Protein AF-A0A952DB41-F1 (afdb_monomer_lite)

Radius of gyration: 13.01 Å; chains: 1; bounding box: 29×28×36 Å

Sequence (106 aa):
MTARLVEVALPLPLFRTFTYAVPEGLRHAVGPGTRVVAPFRRRTAIGVVVAESDGSGLGGVEAKPIIDTPDATPAFRPDLLAVGRWMADYYVSPVGLVLRAALPAA

Structure (mmCIF, N/CA/C/O backbone):
data_AF-A0A952DB41-F1
#
_entry.id   AF-A0A952DB41-F1
#
loop_
_atom_site.group_PDB
_atom_site.id
_atom_site.type_symbol
_atom_site.label_atom_id
_atom_site.label_alt_id
_atom_site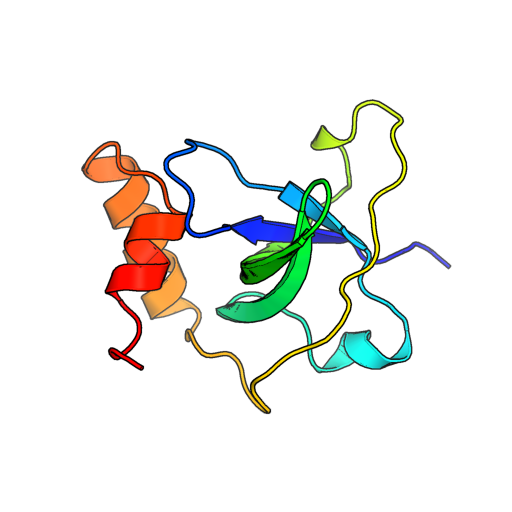.label_comp_id
_atom_site.label_asym_id
_atom_site.label_entity_id
_atom_site.label_seq_id
_atom_site.pdbx_PDB_ins_code
_atom_site.Cartn_x
_atom_site.Cartn_y
_atom_site.Cartn_z
_atom_site.occupancy
_atom_site.B_iso_or_equiv
_atom_site.auth_seq_id
_atom_site.auth_comp_id
_atom_site.auth_asym_id
_atom_site.auth_atom_id
_atom_site.pdbx_PDB_model_num
ATOM 1 N N . MET A 1 1 ? -4.870 -15.102 18.720 1.00 49.50 1 MET A N 1
ATOM 2 C CA . MET A 1 1 ? -4.907 -15.033 17.242 1.00 49.50 1 MET A CA 1
ATOM 3 C C . MET A 1 1 ? -4.265 -13.721 16.833 1.00 49.50 1 MET A C 1
ATOM 5 O O . MET A 1 1 ? -4.775 -12.678 17.214 1.00 49.50 1 MET A O 1
ATOM 9 N N . THR A 1 2 ? -3.115 -13.758 16.164 1.00 62.88 2 THR A N 1
ATOM 10 C CA . THR A 1 2 ? -2.366 -12.548 15.790 1.00 62.88 2 THR A CA 1
ATOM 11 C C . THR A 1 2 ? -3.094 -11.813 14.662 1.00 62.88 2 THR A C 1
ATOM 13 O O . THR A 1 2 ? -3.537 -12.435 13.690 1.00 62.88 2 THR A O 1
ATOM 16 N N . ALA A 1 3 ? -3.266 -10.498 14.800 1.00 82.06 3 ALA A N 1
ATOM 17 C CA . ALA A 1 3 ? -3.817 -9.668 13.734 1.00 82.06 3 ALA A CA 1
ATOM 18 C C . ALA A 1 3 ? -2.854 -9.692 12.538 1.00 82.06 3 ALA A C 1
ATOM 20 O O . ALA A 1 3 ? -1.657 -9.470 12.708 1.00 82.06 3 ALA A O 1
ATOM 21 N N . ARG A 1 4 ? -3.359 -9.994 11.335 1.00 95.38 4 ARG A N 1
ATOM 22 C CA . ARG A 1 4 ? -2.547 -9.910 10.115 1.00 95.38 4 ARG A CA 1
ATOM 23 C C . ARG A 1 4 ? -2.435 -8.442 9.725 1.00 95.38 4 ARG A C 1
ATOM 25 O O . ARG A 1 4 ? -3.455 -7.757 9.648 1.00 95.38 4 ARG A O 1
ATOM 32 N N . LEU A 1 5 ? -1.215 -7.973 9.498 1.00 97.56 5 LEU A N 1
ATOM 33 C CA . LEU A 1 5 ? -0.928 -6.590 9.141 1.00 97.56 5 LEU A CA 1
ATOM 34 C C . LEU A 1 5 ? -0.316 -6.536 7.746 1.00 97.56 5 LEU A C 1
ATOM 36 O O . LEU A 1 5 ? 0.426 -7.430 7.345 1.00 97.56 5 LEU A O 1
ATOM 40 N N . VAL A 1 6 ? -0.605 -5.466 7.017 1.00 98.00 6 VAL A N 1
ATOM 41 C CA . VAL A 1 6 ? -0.074 -5.238 5.673 1.00 98.00 6 VAL A CA 1
ATOM 42 C C . VAL A 1 6 ? 0.407 -3.807 5.512 1.00 98.00 6 VAL A C 1
ATOM 44 O O . VAL A 1 6 ? -0.113 -2.881 6.139 1.00 98.00 6 VAL A O 1
ATOM 47 N N . GLU A 1 7 ? 1.393 -3.624 4.644 1.00 97.88 7 GLU A N 1
ATOM 48 C CA . GLU A 1 7 ? 1.863 -2.314 4.220 1.00 97.88 7 GLU A CA 1
ATOM 49 C C . GLU A 1 7 ? 1.105 -1.855 2.980 1.00 97.88 7 GLU A C 1
ATOM 51 O O . GLU A 1 7 ? 1.047 -2.557 1.969 1.00 97.88 7 GLU A O 1
ATOM 56 N N . VAL A 1 8 ? 0.557 -0.647 3.037 1.00 98.31 8 VAL A N 1
ATOM 57 C CA . VAL A 1 8 ? -0.227 -0.054 1.956 1.00 98.31 8 VAL A CA 1
ATOM 58 C C . VAL A 1 8 ? 0.463 1.207 1.452 1.00 98.31 8 VAL A C 1
ATOM 60 O O . VAL A 1 8 ? 0.740 2.142 2.209 1.00 98.31 8 VAL A O 1
ATOM 63 N N . ALA A 1 9 ? 0.709 1.248 0.147 1.00 98.19 9 ALA A N 1
ATOM 64 C CA . ALA A 1 9 ? 1.116 2.442 -0.570 1.00 98.19 9 ALA A CA 1
ATOM 65 C C . ALA A 1 9 ? -0.130 3.245 -0.969 1.00 98.19 9 ALA A C 1
ATOM 67 O O . ALA A 1 9 ? -0.950 2.790 -1.768 1.00 98.19 9 ALA A O 1
ATOM 68 N N . LEU A 1 10 ? -0.278 4.445 -0.407 1.00 98.06 10 LEU A N 1
ATOM 69 C CA . LEU A 1 10 ? -1.332 5.387 -0.790 1.00 98.06 10 LEU A CA 1
ATOM 70 C C . LEU A 1 10 ? -0.820 6.323 -1.896 1.00 98.06 10 LEU A C 1
ATOM 72 O O . LEU A 1 10 ? 0.346 6.716 -1.833 1.00 98.06 10 LEU A O 1
ATOM 76 N N . PRO A 1 11 ? -1.660 6.739 -2.863 1.00 96.25 11 PRO A N 1
ATOM 77 C CA . PRO A 1 11 ? -1.280 7.615 -3.975 1.00 96.25 11 PRO A CA 1
ATOM 78 C C . PRO A 1 11 ? -1.100 9.068 -3.512 1.00 96.25 11 PRO A C 1
ATOM 80 O O . PRO A 1 11 ? -1.880 9.961 -3.838 1.00 96.25 11 PRO A O 1
ATOM 83 N N . LEU A 1 12 ? -0.081 9.288 -2.688 1.00 96.38 12 LEU A N 1
ATOM 84 C CA . LEU A 1 12 ? 0.279 10.550 -2.060 1.00 96.38 12 LEU A CA 1
ATOM 85 C C . LEU A 1 12 ? 1.757 10.843 -2.354 1.00 96.38 12 LEU A C 1
ATOM 87 O O . LEU A 1 12 ? 2.537 9.899 -2.497 1.00 96.38 12 LEU A O 1
ATOM 91 N N . PRO A 1 13 ? 2.175 12.121 -2.390 1.00 95.88 13 PRO A N 1
ATOM 92 C CA . PRO A 1 13 ? 3.574 12.506 -2.572 1.00 95.88 13 PRO A CA 1
ATOM 9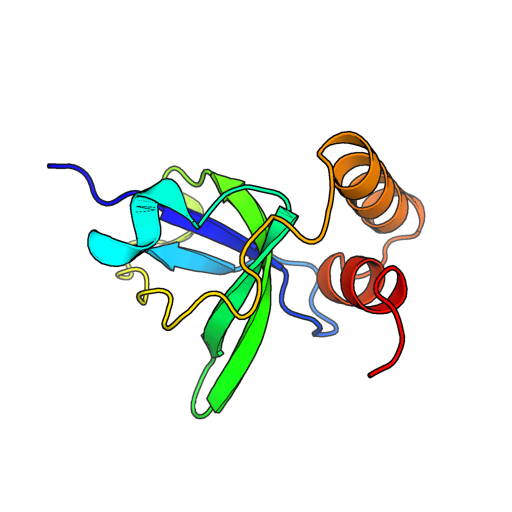3 C C . PRO A 1 13 ? 4.385 12.275 -1.283 1.00 95.88 13 PRO A C 1
ATOM 95 O O . PRO A 1 13 ? 4.928 13.204 -0.693 1.00 95.88 13 PRO A O 1
ATOM 98 N N . LEU A 1 14 ? 4.403 11.034 -0.794 1.00 95.88 14 LEU A N 1
ATOM 99 C CA . LEU A 1 14 ? 5.062 10.619 0.439 1.00 95.88 14 LEU A CA 1
ATOM 100 C C . LEU A 1 14 ? 5.940 9.396 0.173 1.00 95.88 14 LEU A C 1
ATOM 102 O O . LEU A 1 14 ? 5.470 8.378 -0.332 1.00 95.88 14 LEU A O 1
ATOM 106 N N . PHE A 1 15 ? 7.202 9.475 0.586 1.00 96.06 15 PHE A N 1
ATOM 107 C CA . PHE A 1 15 ? 8.192 8.398 0.483 1.00 96.06 15 PHE A CA 1
ATOM 108 C C . PHE A 1 15 ? 8.031 7.354 1.594 1.00 96.06 15 PHE A C 1
ATOM 110 O O . PHE A 1 15 ? 8.977 7.020 2.299 1.00 96.06 15 PHE A O 1
ATOM 117 N N . ARG A 1 16 ? 6.800 6.892 1.820 1.00 94.38 16 ARG A N 1
ATOM 118 C CA . ARG A 1 16 ? 6.496 5.891 2.845 1.00 94.38 16 ARG A CA 1
ATOM 119 C C . ARG A 1 16 ? 5.209 5.136 2.551 1.00 94.38 16 ARG A C 1
ATOM 121 O O . ARG A 1 16 ? 4.313 5.633 1.870 1.00 94.38 16 ARG A O 1
ATOM 128 N N . THR A 1 17 ? 5.108 3.966 3.158 1.00 96.62 17 THR A N 1
ATOM 129 C CA . THR A 1 17 ? 3.898 3.154 3.267 1.00 96.62 17 THR A CA 1
ATOM 130 C C . THR A 1 17 ? 3.227 3.379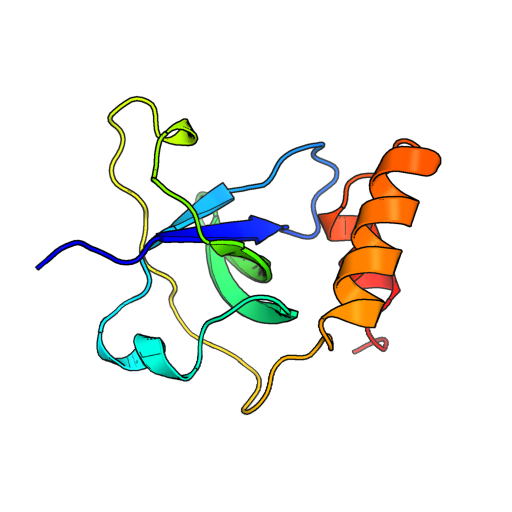 4.624 1.00 96.62 17 THR A C 1
ATOM 132 O O . THR A 1 17 ? 3.739 4.081 5.510 1.00 96.62 17 THR A O 1
ATOM 135 N N . PHE A 1 18 ? 2.036 2.807 4.767 1.00 97.00 18 PHE A N 1
ATOM 136 C CA . PHE A 1 18 ? 1.240 2.848 5.985 1.00 97.00 18 PHE A CA 1
ATOM 137 C C . PHE A 1 18 ? 0.801 1.435 6.360 1.00 97.00 18 PHE A C 1
ATOM 139 O O . PHE A 1 18 ? 0.338 0.686 5.501 1.00 97.00 18 PHE A O 1
ATOM 146 N N . THR A 1 19 ? 0.932 1.082 7.634 1.00 97.56 19 THR A N 1
ATOM 147 C CA . THR A 1 19 ? 0.537 -0.232 8.148 1.00 97.56 19 THR A CA 1
ATOM 148 C C . THR A 1 19 ? -0.945 -0.247 8.507 1.00 97.56 19 THR A C 1
ATOM 150 O O . THR A 1 19 ? -1.424 0.633 9.227 1.00 97.56 19 THR A O 1
ATOM 153 N N . TYR A 1 20 ? -1.658 -1.268 8.038 1.00 97.75 20 TYR A N 1
ATOM 154 C CA . TYR A 1 20 ? -3.072 -1.491 8.329 1.00 97.75 20 TYR A CA 1
ATOM 155 C C . TYR A 1 20 ? -3.319 -2.925 8.787 1.00 97.75 20 TYR A C 1
ATOM 157 O O . TYR A 1 20 ? -2.609 -3.847 8.386 1.00 97.75 20 TYR A O 1
ATOM 165 N N . ALA A 1 21 ? -4.351 -3.110 9.607 1.00 97.69 21 ALA A N 1
ATOM 166 C CA . ALA A 1 21 ? -4.836 -4.428 9.982 1.00 97.69 21 ALA A CA 1
ATOM 167 C C . ALA A 1 21 ? -5.777 -4.987 8.912 1.00 97.69 21 ALA A C 1
ATOM 169 O O . ALA A 1 21 ? -6.602 -4.261 8.353 1.00 97.69 21 ALA A O 1
ATOM 170 N N . VAL A 1 22 ? -5.673 -6.290 8.656 1.00 97.75 22 VAL A N 1
ATOM 171 C CA . VAL A 1 22 ? -6.572 -7.034 7.771 1.00 97.75 22 VAL A CA 1
ATOM 172 C C . VAL A 1 22 ? -7.699 -7.642 8.616 1.00 97.75 22 VAL A C 1
ATOM 174 O O . VAL A 1 22 ? -7.421 -8.537 9.422 1.00 97.75 22 VAL A O 1
ATOM 177 N N . PRO A 1 23 ? -8.959 -7.188 8.464 1.00 96.56 23 PRO A N 1
ATOM 178 C CA . PRO A 1 23 ? -10.098 -7.794 9.149 1.00 96.56 23 PRO A CA 1
ATOM 179 C C . PRO A 1 23 ? -10.291 -9.261 8.756 1.00 96.56 23 PRO A C 1
ATOM 181 O O . PRO A 1 23 ? -9.956 -9.656 7.639 1.00 96.56 23 PRO A O 1
ATOM 184 N N . GLU A 1 24 ? -10.903 -10.052 9.642 1.00 94.25 24 GLU A N 1
ATOM 185 C CA . GLU A 1 24 ? -11.124 -11.491 9.429 1.00 94.25 24 GLU A CA 1
ATOM 186 C C . GLU A 1 24 ? -11.825 -11.785 8.091 1.00 94.25 24 GLU A C 1
ATOM 188 O O . GLU A 1 24 ? -11.340 -12.588 7.299 1.00 94.25 24 GLU A O 1
ATOM 193 N N . GLY A 1 25 ? -12.901 -11.050 7.785 1.00 94.38 25 GLY A N 1
ATOM 194 C CA . GLY A 1 25 ? -13.671 -11.220 6.547 1.00 94.38 25 GLY A CA 1
ATOM 195 C C . GLY A 1 25 ? -12.917 -10.876 5.258 1.00 94.38 25 GLY A C 1
ATOM 196 O O . GLY A 1 25 ? -13.352 -11.271 4.183 1.00 94.38 25 GLY A O 1
ATOM 197 N N . LEU A 1 26 ? -11.778 -10.181 5.348 1.00 95.75 26 LEU A N 1
ATOM 198 C CA . LEU A 1 26 ? -10.961 -9.782 4.199 1.00 95.75 26 LEU A CA 1
ATOM 199 C C . LEU A 1 26 ? -9.645 -10.568 4.094 1.00 95.75 26 LEU A C 1
ATOM 201 O O . LEU A 1 26 ? -8.860 -10.326 3.176 1.00 95.75 26 LEU A O 1
ATOM 205 N N . ARG A 1 27 ? -9.380 -11.530 4.991 1.00 93.88 27 ARG A N 1
ATOM 206 C CA . ARG A 1 27 ? -8.088 -12.240 5.043 1.00 93.88 27 ARG A CA 1
ATOM 207 C C . ARG A 1 27 ? -7.698 -12.932 3.744 1.00 93.88 27 ARG A C 1
ATOM 209 O O . ARG A 1 27 ? -6.513 -12.955 3.431 1.00 93.88 27 ARG A O 1
ATOM 216 N N . HIS A 1 28 ? -8.661 -13.495 3.020 1.00 93.00 28 HIS A N 1
ATOM 217 C CA . HIS A 1 28 ? -8.397 -14.206 1.767 1.00 93.00 28 HIS A CA 1
ATOM 218 C C . HIS A 1 28 ? -8.338 -13.281 0.547 1.00 93.00 28 HIS A C 1
ATOM 220 O O . HIS A 1 28 ? -7.702 -13.631 -0.440 1.00 93.00 28 HIS A O 1
ATOM 226 N N . ALA A 1 29 ? -8.975 -12.110 0.620 1.00 94.50 29 ALA A N 1
ATOM 227 C CA . ALA A 1 29 ? -9.018 -11.146 -0.476 1.00 94.50 29 ALA A CA 1
ATOM 228 C C . ALA A 1 29 ? -7.807 -10.202 -0.467 1.00 94.50 29 ALA A C 1
ATOM 230 O O . ALA A 1 29 ? -7.337 -9.782 -1.518 1.00 94.50 29 ALA A O 1
ATOM 231 N N . VAL A 1 30 ? -7.287 -9.868 0.716 1.00 97.12 30 VAL A N 1
ATOM 232 C CA . VAL A 1 30 ? -6.192 -8.906 0.870 1.00 97.12 30 VAL A CA 1
ATOM 233 C C . VAL A 1 30 ? -4.839 -9.605 0.783 1.00 97.12 30 VAL A C 1
ATOM 235 O O . VAL A 1 30 ? -4.542 -10.520 1.549 1.00 97.12 30 VAL A O 1
ATOM 238 N N . GLY A 1 31 ? -3.966 -9.117 -0.090 1.00 96.62 31 GLY A N 1
ATOM 239 C CA . GLY A 1 31 ? -2.558 -9.509 -0.173 1.00 96.62 31 GLY A CA 1
ATOM 240 C C . GLY A 1 31 ? -1.773 -8.583 -1.104 1.00 96.62 31 GLY A C 1
ATOM 241 O O . GLY A 1 31 ? -2.373 -7.679 -1.695 1.00 96.62 31 GLY A O 1
ATOM 242 N N . PRO A 1 32 ? -0.451 -8.771 -1.258 1.00 98.06 32 PRO A N 1
ATOM 243 C CA . PRO A 1 32 ? 0.367 -7.953 -2.151 1.00 98.06 32 PRO A CA 1
ATOM 244 C C . PRO A 1 32 ? -0.242 -7.803 -3.552 1.00 98.06 32 PRO A C 1
ATOM 246 O O . PRO A 1 32 ? -0.703 -8.769 -4.153 1.00 98.06 32 PRO A O 1
ATOM 249 N N . GLY A 1 33 ? -0.273 -6.567 -4.047 1.00 98.00 33 GLY A N 1
ATOM 250 C CA . GLY A 1 33 ? -0.854 -6.185 -5.334 1.00 98.00 33 GLY A CA 1
ATOM 251 C C . GLY A 1 33 ? -2.358 -5.904 -5.305 1.00 98.00 33 GLY A C 1
ATOM 252 O O . GLY A 1 33 ? -2.907 -5.403 -6.286 1.00 98.00 33 GLY A O 1
ATOM 253 N N . THR A 1 34 ? -3.028 -6.167 -4.184 1.00 98.12 34 THR A N 1
ATOM 254 C CA . THR A 1 34 ? -4.459 -5.889 -4.007 1.00 98.12 34 THR A CA 1
ATOM 255 C C . THR A 1 34 ? -4.694 -4.406 -3.754 1.00 98.12 34 THR A C 1
ATOM 257 O O . THR A 1 34 ? -3.976 -3.792 -2.956 1.00 98.12 34 THR A O 1
ATOM 260 N N . ARG A 1 35 ? -5.709 -3.820 -4.404 1.00 98.06 35 ARG A N 1
ATOM 261 C CA . ARG A 1 35 ? -6.178 -2.484 -4.025 1.00 98.06 35 ARG A CA 1
ATOM 262 C C . ARG A 1 35 ? -7.040 -2.576 -2.779 1.00 98.06 35 ARG A C 1
ATOM 264 O O . ARG A 1 35 ? -7.831 -3.498 -2.630 1.00 98.06 35 ARG A O 1
ATOM 271 N N . VAL A 1 36 ? -6.900 -1.606 -1.891 1.00 98.38 36 VAL A N 1
ATOM 272 C CA . VAL A 1 36 ? -7.630 -1.567 -0.622 1.00 98.38 36 VAL A CA 1
ATOM 273 C C . VAL A 1 36 ? -8.165 -0.169 -0.367 1.00 98.38 36 VAL A C 1
ATOM 275 O O . VAL A 1 36 ? -7.486 0.824 -0.633 1.00 98.38 36 VAL A O 1
ATOM 278 N N . VAL A 1 37 ? -9.376 -0.090 0.173 1.00 98.38 37 VAL A N 1
ATOM 279 C CA . VAL A 1 37 ? -9.939 1.129 0.748 1.00 98.38 37 VAL A CA 1
ATOM 280 C C . VAL A 1 37 ? -9.485 1.200 2.199 1.00 98.38 37 VAL A C 1
ATOM 282 O O . VAL A 1 37 ? -9.791 0.319 3.000 1.00 98.38 37 VAL A O 1
ATOM 285 N N . ALA A 1 38 ? -8.754 2.251 2.554 1.00 97.94 38 ALA A N 1
ATOM 286 C CA . ALA A 1 38 ? -8.198 2.413 3.889 1.00 97.94 38 ALA A CA 1
ATOM 287 C C . ALA A 1 38 ? -8.503 3.806 4.464 1.00 97.94 38 ALA A C 1
ATOM 289 O O . ALA A 1 38 ? -8.570 4.794 3.719 1.00 97.94 38 ALA A O 1
ATOM 290 N N . PRO A 1 39 ? -8.679 3.928 5.791 1.00 97.94 39 PRO A N 1
ATOM 291 C CA . PRO A 1 39 ? -8.844 5.221 6.431 1.00 97.94 39 PRO A CA 1
ATOM 292 C C . PRO A 1 39 ? -7.517 5.986 6.417 1.00 97.94 39 PRO A C 1
ATOM 294 O O . PRO A 1 39 ? -6.472 5.485 6.839 1.00 97.94 39 PRO A O 1
ATOM 297 N N . PHE A 1 40 ? -7.560 7.244 5.994 1.00 96.38 40 PHE A N 1
ATOM 298 C CA . PHE A 1 40 ? -6.419 8.146 6.013 1.00 96.38 40 PHE A CA 1
ATOM 299 C C . PHE A 1 40 ? -6.840 9.523 6.532 1.00 96.38 40 PHE A C 1
ATOM 301 O O . PHE A 1 40 ? -7.556 10.283 5.878 1.00 96.38 40 PHE A O 1
ATOM 308 N N . ARG A 1 41 ? -6.380 9.860 7.743 1.00 93.25 41 ARG A N 1
ATOM 309 C CA . ARG A 1 41 ? -6.826 11.048 8.493 1.00 93.25 41 ARG A CA 1
ATOM 310 C C . ARG A 1 41 ? -8.360 11.084 8.620 1.00 93.25 41 ARG A C 1
ATOM 312 O O . ARG A 1 41 ? -8.914 10.196 9.256 1.00 93.25 41 ARG A O 1
ATOM 319 N N . ARG A 1 42 ? -9.020 12.103 8.051 1.00 94.38 42 ARG A N 1
ATOM 320 C CA . ARG A 1 42 ? -10.479 12.338 8.098 1.00 94.38 42 ARG A CA 1
ATOM 321 C C . ARG A 1 42 ? -11.219 11.856 6.839 1.00 94.38 42 ARG A C 1
ATOM 323 O O . ARG A 1 42 ? -12.366 12.226 6.633 1.00 94.38 42 ARG A O 1
ATOM 330 N N . ARG A 1 43 ? -10.556 11.094 5.967 1.00 95.81 43 ARG A N 1
ATOM 331 C CA . ARG A 1 43 ? -11.117 10.587 4.705 1.00 95.81 43 ARG A CA 1
ATOM 332 C C . ARG A 1 43 ? -10.719 9.134 4.481 1.00 95.81 43 ARG A C 1
ATOM 334 O O . ARG A 1 43 ? -9.900 8.588 5.218 1.00 95.81 43 ARG A O 1
ATOM 341 N N . THR A 1 44 ? -11.254 8.533 3.431 1.00 96.94 44 THR A N 1
ATOM 342 C CA . THR A 1 44 ? -10.766 7.267 2.883 1.00 96.94 44 THR A CA 1
ATOM 343 C C . THR A 1 44 ? -9.842 7.524 1.692 1.00 96.94 44 THR A C 1
ATOM 345 O O . THR A 1 44 ? -9.856 8.597 1.067 1.00 96.94 44 THR A O 1
ATOM 348 N N . ALA A 1 45 ? -8.981 6.552 1.411 1.00 96.81 45 ALA A N 1
ATOM 349 C CA . ALA A 1 45 ? -8.118 6.528 0.242 1.00 96.81 45 ALA A CA 1
ATOM 350 C C . ALA A 1 45 ? -8.031 5.100 -0.301 1.00 96.81 45 ALA A C 1
ATOM 352 O O . ALA A 1 45 ? -8.071 4.140 0.468 1.00 96.81 45 ALA A O 1
ATOM 353 N N . ILE A 1 46 ? -7.899 4.978 -1.621 1.00 97.69 46 ILE A N 1
ATOM 354 C CA . ILE A 1 46 ? -7.596 3.705 -2.274 1.00 97.69 46 ILE A CA 1
ATOM 355 C C . ILE A 1 46 ? -6.080 3.611 -2.401 1.00 97.69 46 ILE A C 1
ATOM 357 O O . ILE A 1 46 ? -5.460 4.497 -2.987 1.00 97.69 46 ILE A O 1
ATOM 361 N N . GLY A 1 47 ? -5.496 2.564 -1.831 1.00 97.81 47 GLY A N 1
ATOM 362 C CA . GLY A 1 47 ? -4.074 2.247 -1.931 1.00 97.81 47 GLY A CA 1
ATOM 363 C C . GLY A 1 47 ? -3.837 0.854 -2.487 1.00 97.81 47 GLY A C 1
ATOM 364 O O . GLY A 1 47 ? -4.784 0.128 -2.778 1.00 97.81 47 GLY A O 1
ATOM 365 N N . VAL A 1 48 ? -2.567 0.480 -2.605 1.00 98.44 48 VAL A N 1
ATOM 366 C CA . VAL A 1 48 ? -2.132 -0.857 -3.027 1.00 98.44 48 VAL A CA 1
ATOM 367 C C . VAL A 1 48 ? -1.345 -1.496 -1.894 1.00 98.44 48 VAL A C 1
ATOM 369 O O . VAL A 1 48 ? -0.442 -0.869 -1.341 1.00 98.44 48 VAL A O 1
ATOM 372 N N . VAL A 1 49 ? -1.668 -2.739 -1.552 1.00 98.44 49 VAL A N 1
ATOM 373 C CA . VAL A 1 49 ? -0.871 -3.531 -0.610 1.00 98.44 49 VAL A CA 1
ATOM 374 C C . VAL A 1 49 ? 0.459 -3.889 -1.265 1.00 98.44 49 VAL A C 1
ATOM 376 O O . VAL A 1 49 ? 0.478 -4.479 -2.343 1.00 98.44 49 VAL A O 1
ATOM 379 N N . VAL A 1 50 ? 1.576 -3.551 -0.627 1.00 98.00 50 VAL A N 1
ATOM 380 C CA . VAL A 1 50 ? 2.918 -3.794 -1.182 1.00 98.00 50 VAL A CA 1
ATOM 381 C C . VAL A 1 50 ? 3.655 -4.944 -0.502 1.00 98.00 50 VAL A C 1
ATOM 383 O O . VAL A 1 50 ? 4.533 -5.538 -1.130 1.00 98.00 50 VAL A O 1
ATOM 386 N N . ALA A 1 51 ? 3.310 -5.261 0.748 1.00 97.12 51 ALA A N 1
ATOM 387 C CA . ALA A 1 51 ? 3.921 -6.326 1.537 1.00 97.12 51 ALA A CA 1
ATOM 388 C C . ALA A 1 51 ? 3.045 -6.706 2.744 1.00 97.12 51 ALA A C 1
ATOM 390 O O . ALA A 1 51 ? 2.169 -5.941 3.156 1.00 97.12 51 ALA A O 1
ATOM 391 N N . GLU A 1 52 ? 3.325 -7.867 3.336 1.00 97.00 52 GLU A N 1
ATOM 392 C CA . GLU A 1 52 ? 2.936 -8.149 4.721 1.00 97.00 52 GLU A CA 1
ATOM 393 C C . GLU A 1 52 ? 3.756 -7.272 5.677 1.00 97.00 52 GLU A C 1
ATOM 395 O O . GLU A 1 52 ? 4.883 -6.889 5.364 1.00 97.00 52 GLU A O 1
ATOM 400 N N . SER A 1 53 ? 3.202 -6.971 6.848 1.00 95.50 53 SER A N 1
ATOM 401 C CA . SER A 1 53 ? 3.878 -6.207 7.894 1.00 95.50 53 SER A CA 1
ATOM 402 C C . SER A 1 53 ? 3.933 -7.012 9.187 1.00 95.50 53 SER A C 1
ATOM 404 O O . SER A 1 53 ? 2.976 -7.691 9.555 1.00 95.50 53 SER A O 1
ATOM 406 N N . ASP A 1 54 ? 5.042 -6.894 9.908 1.00 93.50 54 ASP A N 1
ATOM 407 C CA . ASP A 1 54 ? 5.197 -7.393 11.276 1.00 93.50 54 ASP A CA 1
ATOM 408 C C . ASP A 1 54 ? 4.764 -6.358 12.335 1.00 93.50 54 ASP A C 1
ATOM 410 O O . ASP A 1 54 ? 4.792 -6.637 13.532 1.00 93.50 54 ASP A O 1
ATOM 414 N N . GLY A 1 55 ? 4.347 -5.158 11.908 1.00 91.38 55 GLY A N 1
ATOM 415 C CA . GLY A 1 55 ? 3.924 -4.072 12.791 1.00 91.38 55 GLY A CA 1
ATOM 416 C C . GLY A 1 55 ? 5.065 -3.267 13.421 1.00 91.38 55 GLY A C 1
ATOM 417 O O . GLY A 1 55 ? 4.786 -2.336 14.176 1.00 91.38 55 GLY A O 1
ATOM 418 N N . SER A 1 56 ? 6.328 -3.550 13.093 1.00 88.81 56 SER A N 1
ATOM 419 C CA . SER A 1 56 ? 7.502 -2.843 13.638 1.00 88.81 56 SER A CA 1
ATOM 420 C C . SER A 1 56 ? 7.438 -1.318 13.454 1.00 88.81 56 SER A C 1
ATOM 422 O O . SER A 1 56 ? 7.816 -0.560 14.347 1.00 88.81 56 SER A O 1
ATOM 424 N N . GLY A 1 57 ? 6.877 -0.851 12.334 1.00 85.12 57 GLY A N 1
ATOM 425 C CA . GLY A 1 57 ? 6.722 0.572 12.014 1.00 85.12 57 GLY A CA 1
ATOM 426 C C . GLY A 1 57 ? 5.608 1.316 12.765 1.00 85.12 57 GLY A C 1
ATOM 427 O O . GLY A 1 57 ? 5.450 2.521 12.566 1.00 85.12 57 GLY A O 1
ATOM 428 N N . LEU A 1 58 ? 4.814 0.639 13.604 1.00 89.75 58 LEU A N 1
ATOM 429 C CA . LEU A 1 58 ? 3.671 1.252 14.293 1.00 89.75 58 LEU A CA 1
ATOM 430 C C . LEU A 1 58 ? 4.052 2.067 15.536 1.00 89.75 58 LEU A C 1
ATOM 432 O O . LEU A 1 58 ? 3.266 2.909 15.968 1.00 89.75 58 LEU A O 1
ATOM 436 N N . GLY A 1 59 ? 5.223 1.826 16.135 1.00 88.81 59 GLY A N 1
ATOM 437 C CA . GLY A 1 59 ? 5.682 2.577 17.312 1.00 88.81 59 GLY A CA 1
ATOM 438 C C . GLY A 1 59 ? 4.712 2.528 18.503 1.00 88.81 59 GLY A C 1
ATOM 439 O O . GLY A 1 59 ? 4.556 3.523 19.205 1.00 88.81 59 GLY A O 1
ATOM 440 N N . GLY A 1 60 ? 4.020 1.401 18.699 1.00 86.12 60 GLY A N 1
ATOM 441 C CA . GLY A 1 60 ? 3.039 1.217 19.778 1.00 86.12 60 GLY A CA 1
ATOM 442 C C . GLY A 1 60 ? 1.632 1.752 19.485 1.00 86.12 60 GLY A C 1
ATOM 443 O O . GLY A 1 60 ? 0.759 1.646 20.343 1.00 86.12 60 GLY A O 1
ATOM 444 N N . VAL A 1 61 ? 1.383 2.300 18.292 1.00 90.94 61 VAL A N 1
ATOM 445 C CA . VAL A 1 61 ? 0.042 2.716 17.855 1.00 90.94 61 VAL A CA 1
ATOM 446 C C . VAL A 1 61 ? -0.711 1.532 17.248 1.00 90.94 61 VAL A C 1
ATOM 448 O O . VAL A 1 61 ? -0.150 0.744 16.492 1.00 90.94 61 VAL A O 1
ATOM 451 N N . GLU A 1 62 ? -2.006 1.416 17.531 1.00 92.81 62 GLU A N 1
ATOM 452 C CA . GLU A 1 62 ? -2.839 0.377 16.926 1.00 92.81 62 GLU A CA 1
ATOM 453 C C . GLU A 1 62 ? -3.074 0.640 15.427 1.00 92.81 62 GLU A C 1
ATOM 455 O O . GLU A 1 62 ? -3.393 1.758 15.002 1.00 92.81 62 GLU A O 1
ATOM 460 N N . ALA A 1 63 ? -2.924 -0.403 14.607 1.00 95.94 63 ALA A N 1
ATOM 461 C CA . ALA A 1 63 ? -3.170 -0.311 13.176 1.00 95.94 63 ALA A CA 1
ATOM 462 C C . ALA A 1 63 ? -4.672 -0.169 12.901 1.00 95.94 63 ALA A C 1
ATOM 464 O O . ALA A 1 63 ? -5.487 -0.964 13.365 1.00 95.94 63 ALA A O 1
ATOM 465 N N . LYS A 1 64 ? -5.046 0.813 12.076 1.00 96.62 64 LYS A N 1
ATOM 466 C CA . LYS A 1 64 ? -6.438 0.940 11.626 1.00 96.62 64 LYS A CA 1
ATOM 467 C C . LYS A 1 64 ? -6.806 -0.233 10.702 1.00 96.62 64 LYS A C 1
ATOM 469 O O . LYS A 1 64 ? -5.940 -0.691 9.952 1.00 96.62 64 LYS A O 1
ATOM 474 N N . PRO A 1 65 ? -8.066 -0.697 10.699 1.00 97.69 65 PRO A N 1
ATOM 475 C CA . PRO A 1 65 ? -8.496 -1.765 9.803 1.00 97.69 65 PRO A CA 1
ATOM 476 C C . PRO A 1 65 ? -8.656 -1.272 8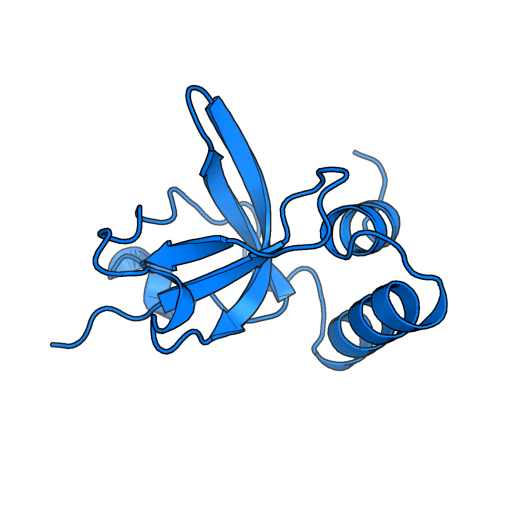.358 1.00 97.69 65 PRO A C 1
ATOM 478 O O . PRO A 1 65 ? -9.053 -0.127 8.117 1.00 97.69 65 PRO A O 1
ATOM 481 N N . ILE A 1 66 ? -8.381 -2.156 7.396 1.00 98.25 66 ILE A N 1
ATOM 482 C CA . ILE A 1 66 ? -8.831 -2.003 6.005 1.00 98.25 66 ILE A CA 1
ATOM 483 C C . ILE A 1 66 ? -10.362 -2.009 5.979 1.00 98.25 66 ILE A C 1
ATOM 485 O O . ILE A 1 66 ? -10.992 -2.783 6.695 1.00 98.25 66 ILE A O 1
ATOM 489 N N . ILE A 1 67 ? -10.946 -1.132 5.165 1.00 98.19 67 ILE A N 1
ATOM 490 C CA . ILE A 1 67 ? -12.400 -0.986 5.041 1.00 98.19 67 ILE A CA 1
ATOM 491 C C . ILE A 1 67 ? -12.941 -1.982 4.018 1.00 98.19 67 ILE A C 1
ATOM 493 O O . ILE A 1 67 ? -13.937 -2.639 4.295 1.00 98.19 67 ILE A O 1
ATOM 497 N N . ASP A 1 68 ? -12.297 -2.078 2.851 1.00 97.75 68 ASP A N 1
ATOM 498 C CA . ASP A 1 68 ? -12.783 -2.896 1.737 1.00 97.75 68 ASP A CA 1
ATOM 499 C C . ASP A 1 68 ? -11.692 -3.159 0.679 1.00 97.75 68 ASP A C 1
ATOM 501 O O . ASP A 1 68 ? -10.631 -2.524 0.695 1.00 97.75 68 ASP A O 1
ATOM 505 N N . THR A 1 69 ? -11.969 -4.048 -0.272 1.00 97.00 69 THR A N 1
ATOM 506 C CA . THR A 1 69 ? -11.184 -4.305 -1.489 1.00 97.00 69 THR A CA 1
ATOM 507 C C . THR A 1 69 ? -12.069 -4.079 -2.721 1.00 97.00 69 THR A C 1
ATOM 509 O O . THR A 1 69 ? -12.989 -4.862 -2.940 1.00 97.00 69 THR A O 1
ATOM 512 N N . PRO A 1 70 ? -11.812 -3.055 -3.560 1.00 94.88 70 PRO A N 1
ATOM 513 C CA . PRO A 1 70 ? -12.675 -2.744 -4.701 1.00 94.88 70 PRO A CA 1
ATOM 514 C C . PRO A 1 70 ? -12.564 -3.752 -5.856 1.00 94.88 70 PRO A C 1
ATOM 516 O O . PRO A 1 70 ? -13.351 -3.677 -6.795 1.00 94.88 70 PRO A O 1
ATOM 519 N N . ASP A 1 71 ? -11.590 -4.665 -5.813 1.00 92.81 71 ASP A N 1
ATOM 520 C CA . ASP A 1 71 ? -11.348 -5.670 -6.846 1.00 92.81 71 ASP A CA 1
ATOM 521 C C . ASP A 1 71 ? -11.529 -7.080 -6.285 1.00 92.81 71 ASP A C 1
ATOM 523 O O . ASP A 1 71 ? -11.129 -7.363 -5.156 1.00 92.81 71 ASP A O 1
ATOM 527 N N . ALA A 1 72 ? -12.049 -7.990 -7.111 1.00 90.56 72 ALA A N 1
ATOM 528 C CA . ALA A 1 72 ? -12.145 -9.410 -6.770 1.00 90.56 72 ALA A CA 1
ATOM 529 C C . ALA A 1 72 ? -10.782 -10.130 -6.796 1.00 90.56 72 ALA A C 1
ATOM 531 O O . ALA A 1 72 ? -10.615 -11.177 -6.175 1.00 90.56 72 ALA A O 1
ATOM 532 N N . THR A 1 73 ? -9.810 -9.583 -7.530 1.00 93.06 73 THR A N 1
ATOM 533 C CA . THR A 1 73 ? -8.460 -10.137 -7.683 1.00 93.06 73 THR A CA 1
ATOM 534 C C . THR A 1 73 ? -7.415 -9.033 -7.546 1.00 93.06 73 THR A C 1
ATOM 536 O O . THR A 1 73 ? -7.717 -7.885 -7.880 1.00 93.06 73 THR A O 1
ATOM 539 N N . PRO A 1 74 ? -6.172 -9.347 -7.135 1.00 96.06 74 PRO A N 1
ATOM 540 C CA . PRO A 1 74 ? -5.102 -8.358 -7.072 1.00 96.06 74 PRO A CA 1
ATOM 541 C C . PRO A 1 74 ? -4.931 -7.600 -8.394 1.00 96.06 74 PRO A C 1
ATOM 543 O O . PRO A 1 74 ? -4.842 -8.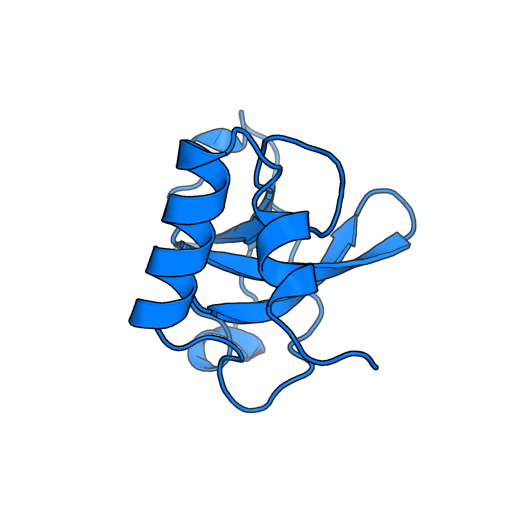208 -9.461 1.00 96.06 74 PRO A O 1
ATOM 546 N N . ALA A 1 75 ? -4.860 -6.269 -8.320 1.00 96.25 75 ALA A N 1
ATOM 547 C CA . ALA A 1 75 ? -4.677 -5.413 -9.493 1.00 96.25 75 ALA A CA 1
ATOM 548 C C . ALA A 1 75 ? -3.255 -5.510 -10.065 1.00 96.25 75 ALA A C 1
ATOM 550 O O . ALA A 1 75 ? -3.038 -5.266 -11.249 1.00 96.25 75 ALA A O 1
ATOM 551 N N . PHE A 1 76 ? -2.287 -5.886 -9.225 1.00 97.50 76 PHE A N 1
ATOM 552 C CA . PHE A 1 76 ? -0.920 -6.165 -9.637 1.00 97.50 76 PHE A CA 1
ATOM 553 C C . PHE A 1 76 ? -0.581 -7.630 -9.429 1.00 97.50 76 PHE A C 1
ATOM 555 O O . PHE A 1 76 ? -0.725 -8.173 -8.334 1.00 97.50 76 PHE A O 1
ATOM 562 N N . ARG A 1 77 ? -0.019 -8.239 -10.471 1.00 96.88 77 ARG A N 1
ATOM 563 C CA . ARG A 1 77 ? 0.753 -9.467 -10.313 1.00 96.88 77 ARG A CA 1
ATOM 564 C C . ARG A 1 77 ? 2.058 -9.180 -9.550 1.00 96.88 77 ARG A C 1
ATOM 566 O O . ARG A 1 77 ? 2.550 -8.047 -9.606 1.00 96.88 77 ARG A O 1
ATOM 573 N N . PRO A 1 78 ? 2.657 -10.185 -8.886 1.00 96.69 78 PRO A N 1
ATOM 574 C CA . PRO A 1 78 ? 3.882 -9.999 -8.106 1.00 96.69 78 PRO A CA 1
ATOM 575 C C . PRO A 1 78 ? 5.047 -9.381 -8.893 1.00 96.69 78 PRO A C 1
ATOM 577 O O . PRO A 1 78 ? 5.756 -8.525 -8.371 1.00 96.69 78 PRO A O 1
ATOM 580 N N . ASP A 1 79 ? 5.215 -9.768 -10.157 1.00 97.19 79 ASP A N 1
ATOM 581 C CA . ASP A 1 79 ? 6.251 -9.255 -11.056 1.00 97.19 79 ASP A CA 1
ATOM 582 C C . ASP A 1 79 ? 6.050 -7.773 -11.395 1.00 97.19 79 ASP A C 1
ATOM 584 O O . ASP A 1 79 ? 6.990 -6.985 -11.306 1.00 97.19 79 ASP A O 1
ATOM 588 N N . LEU A 1 80 ? 4.819 -7.356 -11.698 1.00 97.19 80 LEU A N 1
ATOM 589 C CA . LEU A 1 80 ? 4.514 -5.946 -11.969 1.00 97.19 80 LEU A CA 1
ATOM 590 C C . LEU A 1 80 ? 4.625 -5.076 -10.713 1.00 97.19 80 LEU A C 1
ATOM 592 O O . LEU A 1 80 ? 5.111 -3.947 -10.785 1.00 97.19 80 LEU A O 1
ATOM 596 N N . LEU A 1 81 ? 4.221 -5.601 -9.554 1.00 98.00 81 LEU A N 1
ATOM 597 C CA . LEU A 1 81 ? 4.407 -4.917 -8.276 1.00 98.00 81 LEU A CA 1
ATOM 598 C C . LEU A 1 81 ? 5.899 -4.711 -7.973 1.00 98.00 81 LEU A C 1
ATOM 600 O O . LEU A 1 81 ? 6.290 -3.628 -7.535 1.00 98.00 81 LEU A O 1
ATOM 604 N N . ALA A 1 82 ? 6.732 -5.723 -8.234 1.00 98.00 82 ALA A N 1
ATOM 605 C CA . ALA A 1 82 ? 8.180 -5.633 -8.070 1.00 98.00 82 ALA A CA 1
ATOM 606 C C . ALA A 1 82 ? 8.793 -4.576 -9.000 1.00 98.00 82 ALA A C 1
ATOM 608 O O . ALA A 1 82 ? 9.581 -3.752 -8.536 1.00 98.00 82 ALA A O 1
ATOM 609 N N . VAL A 1 83 ? 8.376 -4.529 -10.270 1.00 98.19 83 VAL A N 1
ATOM 610 C CA . VAL A 1 83 ? 8.807 -3.488 -11.219 1.00 98.19 83 VAL A CA 1
ATOM 611 C C . VAL A 1 83 ? 8.402 -2.096 -10.735 1.00 98.19 83 VAL A C 1
ATOM 613 O O . VAL A 1 83 ? 9.237 -1.198 -10.718 1.00 98.19 83 VAL A O 1
ATOM 616 N N . GLY A 1 84 ? 7.161 -1.909 -10.278 1.00 97.62 84 GLY A N 1
ATOM 617 C CA . GLY A 1 84 ? 6.706 -0.619 -9.750 1.00 97.62 84 GLY A CA 1
ATOM 618 C C . GLY A 1 84 ? 7.503 -0.159 -8.524 1.00 97.62 84 GLY A C 1
ATOM 619 O O . GLY A 1 84 ? 7.843 1.017 -8.408 1.00 97.62 84 GLY A O 1
ATOM 620 N N . ARG A 1 85 ? 7.862 -1.086 -7.626 1.00 97.62 85 ARG A N 1
ATOM 621 C CA . ARG A 1 85 ? 8.726 -0.797 -6.468 1.00 97.62 85 ARG A CA 1
ATOM 622 C C . ARG A 1 85 ? 10.154 -0.455 -6.892 1.00 97.62 85 ARG A C 1
ATOM 624 O O . ARG A 1 85 ? 10.709 0.509 -6.378 1.00 97.62 85 ARG A O 1
ATOM 631 N N . TRP A 1 86 ? 10.715 -1.200 -7.841 1.00 98.12 86 TRP A N 1
ATOM 632 C CA . TRP A 1 86 ? 12.035 -0.918 -8.404 1.00 98.12 86 TRP A CA 1
ATOM 633 C C . TRP A 1 86 ? 12.080 0.458 -9.081 1.00 98.12 86 TRP A C 1
ATOM 635 O O . TRP A 1 86 ? 12.996 1.228 -8.823 1.00 98.12 86 TRP A O 1
ATOM 645 N N . MET A 1 87 ? 11.067 0.814 -9.877 1.00 98.19 87 MET A N 1
ATOM 646 C CA . MET A 1 87 ? 10.969 2.140 -10.499 1.00 98.19 87 MET A CA 1
ATOM 647 C C . MET A 1 87 ? 10.903 3.257 -9.453 1.00 98.19 87 MET A C 1
ATOM 649 O O . MET A 1 87 ? 11.553 4.286 -9.616 1.00 98.19 87 MET A O 1
ATOM 653 N N . ALA A 1 88 ? 10.123 3.060 -8.387 1.00 98.00 88 ALA A N 1
ATOM 654 C CA . ALA A 1 88 ? 10.005 4.024 -7.298 1.00 98.00 88 ALA A CA 1
ATOM 655 C C . ALA A 1 88 ? 11.350 4.277 -6.600 1.00 98.00 88 ALA A C 1
ATOM 657 O O . ALA A 1 88 ? 11.695 5.427 -6.346 1.00 98.00 88 ALA A O 1
ATOM 658 N N . ASP A 1 89 ? 12.115 3.218 -6.339 1.00 97.50 89 ASP A N 1
ATOM 659 C CA . ASP A 1 89 ? 13.450 3.312 -5.74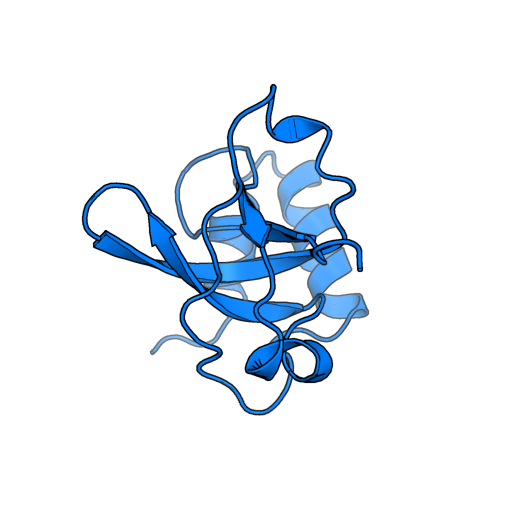8 1.00 97.50 89 ASP A CA 1
ATOM 660 C C . ASP A 1 89 ? 14.448 3.976 -6.712 1.00 97.50 89 ASP A C 1
ATOM 662 O O . ASP A 1 89 ? 15.050 5.000 -6.393 1.00 97.50 89 ASP A O 1
ATOM 666 N N . TYR A 1 90 ? 14.535 3.462 -7.942 1.00 98.31 90 TYR A N 1
ATOM 667 C CA . TYR A 1 90 ? 15.495 3.914 -8.948 1.00 98.31 90 TYR A CA 1
ATOM 668 C C . TYR A 1 90 ? 15.310 5.385 -9.340 1.00 98.31 90 TYR A C 1
ATOM 670 O O . TYR A 1 90 ? 16.282 6.128 -9.463 1.00 98.31 90 TYR A O 1
ATOM 678 N N . TYR A 1 91 ? 14.062 5.826 -9.516 1.00 98.00 91 TYR A N 1
ATOM 679 C CA . TYR A 1 91 ? 13.740 7.204 -9.893 1.00 98.00 91 TYR A CA 1
ATOM 680 C C . TYR A 1 91 ? 13.405 8.099 -8.698 1.00 98.00 91 TYR A C 1
ATOM 682 O O . TYR A 1 91 ? 12.847 9.179 -8.899 1.00 98.00 91 TYR A O 1
ATOM 690 N N . VAL A 1 92 ? 13.693 7.660 -7.466 1.00 97.38 92 VAL A N 1
ATOM 691 C CA . VAL A 1 92 ? 13.433 8.417 -6.228 1.00 97.38 92 VAL A CA 1
ATOM 692 C C . VAL A 1 92 ? 12.023 9.022 -6.252 1.00 97.38 92 VAL A C 1
ATOM 694 O O . VAL A 1 92 ? 11.803 10.219 -6.064 1.00 97.38 92 VAL A O 1
ATOM 697 N N . SER A 1 93 ? 11.043 8.175 -6.555 1.00 97.69 93 SER A N 1
ATOM 698 C CA . SER A 1 93 ? 9.647 8.550 -6.754 1.00 97.69 93 SER A CA 1
ATOM 699 C C . SER A 1 93 ? 8.756 7.894 -5.693 1.00 97.69 93 SER A C 1
ATOM 701 O O . SER A 1 93 ? 8.970 6.735 -5.340 1.00 97.69 93 SER A O 1
ATOM 703 N N . PRO A 1 94 ? 7.718 8.578 -5.177 1.00 98.06 94 PRO A N 1
ATOM 704 C CA . PRO A 1 94 ? 6.796 7.976 -4.217 1.00 98.06 94 PRO A CA 1
ATOM 705 C C . PRO A 1 94 ? 6.106 6.732 -4.793 1.00 98.06 94 PRO A C 1
ATOM 707 O O . PRO A 1 94 ? 5.352 6.826 -5.764 1.00 98.06 94 PRO A O 1
ATOM 710 N N . VAL A 1 95 ? 6.309 5.569 -4.163 1.00 98.06 95 VAL A N 1
ATOM 711 C CA . VAL A 1 95 ? 5.798 4.275 -4.661 1.00 98.06 95 VAL A CA 1
ATOM 712 C C . VAL A 1 95 ? 4.287 4.278 -4.893 1.00 98.06 95 VAL A C 1
ATOM 714 O O . VAL A 1 95 ? 3.809 3.723 -5.876 1.00 98.06 95 VAL A O 1
ATOM 717 N N . GLY A 1 96 ? 3.520 4.968 -4.047 1.00 97.62 96 GLY A N 1
ATOM 718 C CA . GLY A 1 96 ? 2.075 5.078 -4.229 1.00 97.62 96 GLY A CA 1
ATOM 719 C C . GLY A 1 96 ? 1.666 5.837 -5.494 1.00 97.62 96 GLY A C 1
ATOM 720 O O . GLY A 1 96 ? 0.656 5.491 -6.103 1.00 97.62 96 GLY A O 1
ATOM 721 N N . LEU A 1 97 ? 2.448 6.836 -5.921 1.00 97.75 97 LEU A N 1
ATOM 722 C CA . LEU A 1 97 ? 2.212 7.549 -7.181 1.00 97.75 97 LEU A CA 1
ATOM 723 C C . LEU A 1 97 ? 2.621 6.697 -8.385 1.00 97.75 97 LEU A C 1
ATOM 725 O O . LEU A 1 97 ? 1.869 6.635 -9.355 1.00 97.75 97 LEU A O 1
ATOM 729 N N . VAL A 1 98 ? 3.754 5.992 -8.295 1.00 98.00 98 VAL A N 1
ATOM 730 C CA . VAL A 1 98 ? 4.211 5.061 -9.341 1.00 98.00 98 VAL A CA 1
ATOM 731 C C . VAL A 1 98 ? 3.165 3.972 -9.590 1.00 98.00 98 VAL A C 1
ATOM 733 O O . VAL A 1 98 ? 2.732 3.775 -10.724 1.00 98.00 98 VAL A O 1
ATOM 736 N N . LEU A 1 99 ? 2.679 3.319 -8.531 1.00 97.38 99 LEU A N 1
ATOM 737 C CA . LEU A 1 99 ? 1.648 2.286 -8.653 1.00 97.38 99 LEU A CA 1
ATOM 738 C C . LEU A 1 99 ? 0.316 2.861 -9.152 1.00 97.38 99 LEU A C 1
ATOM 740 O O . LEU A 1 99 ? -0.369 2.223 -9.945 1.00 97.38 99 LEU A O 1
ATOM 744 N N . ARG A 1 100 ? -0.059 4.086 -8.762 1.00 96.31 100 ARG A N 1
ATOM 745 C CA . ARG A 1 100 ? -1.264 4.727 -9.307 1.00 96.31 100 ARG A CA 1
ATOM 746 C C . ARG A 1 100 ? -1.164 4.985 -10.809 1.00 96.31 100 ARG A C 1
ATOM 748 O O . ARG A 1 100 ? -2.174 4.818 -11.492 1.00 96.31 100 ARG A O 1
ATOM 755 N N . ALA A 1 101 ? 0.004 5.405 -11.289 1.00 96.12 101 ALA A N 1
ATOM 756 C CA . ALA A 1 101 ? 0.259 5.680 -12.701 1.00 96.12 101 ALA A CA 1
ATOM 757 C C . ALA A 1 101 ? 0.312 4.401 -13.551 1.00 96.12 101 ALA A C 1
ATOM 759 O O . ALA A 1 101 ? -0.040 4.435 -14.725 1.00 96.12 101 ALA A O 1
ATOM 760 N N . ALA A 1 102 ? 0.712 3.273 -12.957 1.00 95.62 102 ALA A N 1
ATOM 761 C CA . ALA A 1 102 ? 0.716 1.970 -13.619 1.00 95.62 102 ALA A CA 1
ATOM 762 C C . ALA A 1 102 ? -0.691 1.363 -13.796 1.00 95.62 102 ALA A C 1
ATOM 764 O O . ALA A 1 102 ? -0.870 0.449 -14.599 1.00 95.62 102 ALA A O 1
ATOM 765 N N . LEU A 1 103 ? -1.689 1.850 -13.051 1.00 93.81 103 LEU A N 1
ATOM 766 C CA . LEU A 1 103 ? -3.083 1.442 -13.216 1.00 93.81 103 LEU A CA 1
ATOM 767 C C . LEU A 1 103 ? -3.764 2.256 -14.325 1.00 93.81 103 LEU A C 1
ATOM 769 O O . LEU A 1 103 ? -3.483 3.451 -14.450 1.00 93.81 103 LEU A O 1
ATOM 773 N N . PRO A 1 104 ? -4.727 1.666 -15.060 1.00 90.31 104 PRO A N 1
ATOM 774 C CA . PRO A 1 104 ? -5.545 2.405 -16.013 1.00 90.31 104 PRO A CA 1
ATOM 775 C C . PRO A 1 104 ? -6.167 3.672 -15.405 1.00 90.31 104 PRO A C 1
ATOM 777 O O . PRO A 1 104 ? -6.469 3.746 -14.203 1.00 90.31 104 PRO A O 1
ATOM 780 N N . ALA A 1 105 ? -6.358 4.689 -16.247 1.00 75.75 105 ALA A N 1
ATOM 781 C CA . ALA A 1 105 ? -7.169 5.840 -15.880 1.00 75.75 105 ALA A CA 1
ATOM 782 C C . ALA A 1 105 ? -8.606 5.365 -15.609 1.00 75.75 105 ALA A C 1
ATOM 784 O O . ALA A 1 105 ? -9.128 4.522 -16.337 1.00 75.75 105 ALA A O 1
ATOM 785 N N . ALA A 1 106 ? -9.189 5.877 -14.527 1.00 55.53 106 ALA A N 1
ATOM 786 C CA . ALA A 1 106 ? -10.611 5.741 -14.236 1.00 55.53 106 ALA A CA 1
ATOM 787 C C . ALA A 1 106 ? -11.312 6.990 -14.764 1.00 55.53 106 ALA A C 1
ATOM 789 O O . ALA A 1 106 ? -10.681 8.070 -14.640 1.00 55.53 106 ALA A O 1
#

Secondary structure (DSSP, 8-state):
-PPEEEEEE-SSS-S--EEEEE-GGGTTT--TT-EEEEEETTEEEEEEEEEEE-SGGGTTPPPPBP-B-SSSS-SS-HHHHHHHHHHHHHTT--HHHHHHHHSPP-

pLDDT: mean 94.64, std 7.55, range [49.5, 98.44]

Foldseek 3Di:
DDFWKFWWQFQDQDQGTAIATEDPVCVVVDDAQFWFWFDDDPDITITGTHHTDPCPPVPPPDHHHTDDTPDSHRNDDPVRSVVLVVCCVVVVGRSRNSVVVVDDDD